Protein AF-A0A7R9B3W9-F1 (afdb_monomer_lite)

Sequence (101 aa):
MTMPFVKKELIGKTSFHPKGAEGMESFFRLVPKRILPKDYGGDEESFETIHQQTCEKMLEHREWFIQDEMMRVDESKRPGKAKSDGDVFGLEGSFKKLDID

Foldseek 3Di:
DCVVLDDPVVVVVDDDFDPDDRSLVVVCVPPPLQPDDVVSVRDDHHPVVVVVVVVVVCVVCVVVVVVVVVPDDPQVPDPDDRQDVCNVSVVDDPCPDDDDD

pLDDT: mean 84.08, std 14.66, range [47.22, 98.38]

Organism: Timema shepardi (NCBI:txid629360)

Structure (mmCIF, N/CA/C/O backbone):
data_AF-A0A7R9B3W9-F1
#
_entry.id   AF-A0A7R9B3W9-F1
#
loop_
_atom_site.group_PDB
_atom_site.id
_atom_site.type_symbol
_atom_site.label_atom_id
_atom_site.label_alt_id
_atom_site.label_comp_id
_atom_site.label_asym_id
_atom_site.label_entity_id
_atom_site.label_seq_id
_atom_site.pdbx_PDB_ins_code
_atom_site.Cartn_x
_atom_site.Cartn_y
_atom_site.Cartn_z
_atom_site.occupancy
_atom_site.B_iso_or_equiv
_atom_site.auth_seq_id
_atom_site.auth_comp_id
_atom_site.auth_asym_id
_atom_site.auth_atom_id
_atom_site.pdbx_PDB_model_num
ATOM 1 N N . MET A 1 1 ? 12.952 -3.754 18.132 1.00 58.19 1 MET A N 1
ATOM 2 C CA . MET A 1 1 ? 12.468 -4.601 19.244 1.00 58.19 1 MET A CA 1
ATOM 3 C C . MET A 1 1 ? 10.951 -4.458 19.364 1.00 58.19 1 MET A C 1
ATOM 5 O O . MET A 1 1 ? 10.483 -3.676 20.173 1.00 58.19 1 MET A O 1
ATOM 9 N N . THR A 1 2 ? 10.180 -5.158 18.526 1.00 77.31 2 THR A N 1
ATOM 10 C CA . THR A 1 2 ? 8.695 -5.149 18.563 1.00 77.31 2 THR A CA 1
ATOM 11 C C . THR A 1 2 ? 8.105 -6.538 18.811 1.00 77.31 2 THR A C 1
ATOM 13 O O . THR A 1 2 ? 6.987 -6.648 19.295 1.00 77.31 2 THR A O 1
ATOM 16 N N . MET A 1 3 ? 8.886 -7.596 18.563 1.00 75.38 3 MET A N 1
ATOM 17 C CA . MET A 1 3 ? 8.492 -9.004 18.708 1.00 75.38 3 MET A CA 1
ATOM 18 C C . MET A 1 3 ? 7.825 -9.377 20.045 1.00 75.38 3 MET A C 1
ATOM 20 O O . MET A 1 3 ? 6.879 -10.157 19.996 1.00 75.38 3 MET A O 1
ATOM 24 N N . PRO A 1 4 ? 8.224 -8.832 21.216 1.00 81.44 4 PRO A N 1
ATOM 25 C CA . PRO A 1 4 ? 7.542 -9.136 22.479 1.00 81.44 4 PRO A CA 1
ATOM 26 C C . PRO A 1 4 ? 6.069 -8.700 22.526 1.00 81.44 4 PRO A C 1
ATOM 28 O O . PRO A 1 4 ? 5.313 -9.212 23.344 1.00 81.44 4 PRO A O 1
ATOM 31 N N . PHE A 1 5 ? 5.664 -7.772 21.655 1.00 77.62 5 PHE A N 1
ATOM 32 C CA . PHE A 1 5 ? 4.335 -7.158 21.643 1.00 77.62 5 PHE A CA 1
ATOM 33 C C . PHE A 1 5 ? 3.457 -7.639 20.475 1.00 77.62 5 PHE A C 1
ATOM 35 O O . PHE A 1 5 ? 2.320 -7.197 20.333 1.00 77.62 5 PHE A O 1
ATOM 42 N N . VAL A 1 6 ? 3.959 -8.547 19.627 1.00 82.75 6 VAL A N 1
ATOM 43 C CA . VAL A 1 6 ? 3.199 -9.096 18.493 1.00 82.75 6 VAL A CA 1
ATOM 44 C C . VAL A 1 6 ? 2.512 -10.397 18.909 1.00 82.75 6 VAL A C 1
ATOM 46 O O . VAL A 1 6 ? 3.148 -11.330 19.398 1.00 82.75 6 VAL A O 1
ATOM 49 N N . LYS A 1 7 ? 1.197 -10.494 18.678 1.00 81.75 7 LYS A N 1
ATOM 50 C CA . LYS A 1 7 ? 0.418 -11.716 18.942 1.00 81.75 7 LYS A CA 1
ATOM 51 C C . LYS A 1 7 ? 0.944 -12.898 18.117 1.00 81.75 7 LYS A C 1
ATOM 53 O O . LYS A 1 7 ? 1.254 -12.747 16.936 1.00 81.75 7 LYS A O 1
ATOM 58 N N . LYS A 1 8 ? 0.945 -14.102 18.704 1.00 85.31 8 LYS A N 1
ATOM 59 C CA . LYS A 1 8 ? 1.407 -15.344 18.044 1.00 85.31 8 LYS A CA 1
ATOM 60 C C . LYS A 1 8 ? 0.719 -15.609 16.699 1.00 85.31 8 LYS A C 1
ATOM 62 O O . LYS A 1 8 ? 1.365 -16.063 15.762 1.00 85.31 8 LYS A O 1
ATOM 67 N N . GLU A 1 9 ? -0.564 -15.277 16.585 1.00 85.94 9 GLU A N 1
ATOM 68 C CA . GLU A 1 9 ? -1.331 -15.422 15.341 1.00 85.94 9 GLU A CA 1
ATOM 69 C C . GLU A 1 9 ? -0.807 -14.533 14.206 1.00 85.94 9 GLU A C 1
ATOM 71 O O . GLU A 1 9 ? -0.775 -14.959 13.054 1.00 85.94 9 GLU A O 1
ATOM 76 N N . LEU A 1 10 ? -0.367 -13.310 14.523 1.00 86.38 10 LEU A N 1
ATOM 77 C CA . LEU A 1 10 ? 0.229 -12.403 13.540 1.00 86.38 10 LEU A CA 1
ATOM 78 C C . LEU A 1 10 ? 1.627 -12.876 13.139 1.00 86.38 10 LEU A C 1
ATOM 80 O O . LEU A 1 10 ? 1.975 -12.824 11.961 1.00 86.38 10 LEU A O 1
ATOM 84 N N . ILE A 1 11 ? 2.395 -13.414 14.094 1.00 87.12 11 ILE A N 1
ATOM 85 C CA . ILE A 1 11 ? 3.702 -14.025 13.816 1.00 87.12 11 ILE A CA 1
ATOM 86 C C . ILE A 1 11 ? 3.540 -15.189 12.830 1.00 87.12 11 ILE A C 1
ATOM 88 O O . ILE A 1 11 ? 4.279 -15.256 11.856 1.00 87.12 11 ILE A O 1
ATOM 92 N N . GLY A 1 12 ? 2.528 -16.045 13.015 1.00 87.44 12 GLY A N 1
ATOM 93 C CA . GLY A 1 12 ? 2.245 -17.159 12.101 1.00 87.44 12 GLY A CA 1
ATOM 94 C C . GLY A 1 12 ? 1.866 -16.742 10.672 1.00 87.44 12 GLY A C 1
ATOM 95 O O . GLY A 1 12 ? 2.033 -17.532 9.750 1.00 87.44 12 GLY A O 1
ATOM 96 N N . LYS A 1 13 ? 1.385 -15.506 10.471 1.00 89.00 13 LYS A N 1
ATOM 97 C CA . LYS A 1 13 ? 1.076 -14.937 9.144 1.00 89.00 13 LYS A CA 1
ATOM 98 C C . LYS A 1 13 ? 2.226 -14.122 8.549 1.00 89.00 13 LYS A C 1
ATOM 100 O O . LYS A 1 13 ? 2.140 -13.699 7.400 1.00 89.00 13 LYS A O 1
ATOM 105 N N . THR A 1 14 ? 3.283 -13.875 9.316 1.00 88.75 14 THR A N 1
ATOM 106 C CA . THR A 1 14 ? 4.424 -13.073 8.873 1.00 88.75 14 THR A CA 1
ATOM 107 C C . THR A 1 14 ? 5.464 -13.983 8.232 1.00 88.75 14 THR A C 1
ATOM 109 O O . THR A 1 14 ? 5.949 -14.919 8.861 1.00 88.75 14 THR A O 1
ATOM 112 N N . SER A 1 15 ? 5.825 -13.699 6.981 1.00 89.94 15 SER A N 1
ATOM 113 C CA . SER A 1 15 ? 6.906 -14.394 6.275 1.00 89.94 15 SER A CA 1
ATOM 114 C C . SER A 1 15 ? 8.141 -13.501 6.214 1.00 89.94 15 SER A C 1
ATOM 116 O O . SER A 1 15 ? 8.041 -12.318 5.892 1.00 89.94 15 SER A O 1
ATOM 118 N N . PHE A 1 16 ? 9.307 -14.065 6.531 1.00 90.69 16 PHE A N 1
ATOM 119 C CA . PHE A 1 16 ? 10.588 -13.366 6.469 1.00 90.69 16 PHE A CA 1
ATOM 120 C C . PHE A 1 16 ? 11.387 -13.873 5.275 1.00 90.69 16 PHE A C 1
ATOM 122 O O . PHE A 1 16 ? 11.638 -15.070 5.149 1.00 90.69 16 PHE A O 1
ATOM 129 N N . HIS A 1 17 ? 11.807 -12.945 4.423 1.00 91.81 17 HIS A N 1
ATOM 130 C CA . HIS A 1 17 ? 12.589 -13.236 3.230 1.00 91.81 17 HIS A CA 1
ATOM 131 C C . HIS A 1 17 ? 13.984 -12.624 3.403 1.00 91.81 17 HIS A C 1
ATOM 133 O O . HIS A 1 17 ? 14.079 -11.426 3.690 1.00 91.81 17 HIS A O 1
ATOM 139 N N . PRO A 1 18 ? 15.070 -13.415 3.304 1.00 91.38 18 PRO A N 1
ATOM 140 C CA . PRO A 1 18 ? 16.423 -12.897 3.476 1.00 91.38 18 PRO A CA 1
ATOM 141 C C . PRO A 1 18 ? 16.778 -11.899 2.369 1.00 91.38 18 PRO A C 1
ATOM 143 O O . PRO A 1 18 ? 16.157 -11.853 1.311 1.00 91.38 18 PRO A O 1
ATOM 146 N N . LYS A 1 19 ? 17.811 -11.087 2.589 1.00 89.25 19 LYS A N 1
ATOM 147 C CA . LYS A 1 19 ? 18.330 -10.218 1.530 1.00 89.25 19 LYS A CA 1
ATOM 148 C C . LYS A 1 19 ? 19.043 -11.065 0.470 1.00 89.25 19 LYS A C 1
ATOM 150 O O . LYS A 1 19 ? 19.823 -11.945 0.816 1.00 89.25 19 LYS A O 1
ATOM 155 N N . GLY A 1 20 ? 18.841 -10.735 -0.804 1.00 90.44 20 GLY A N 1
ATOM 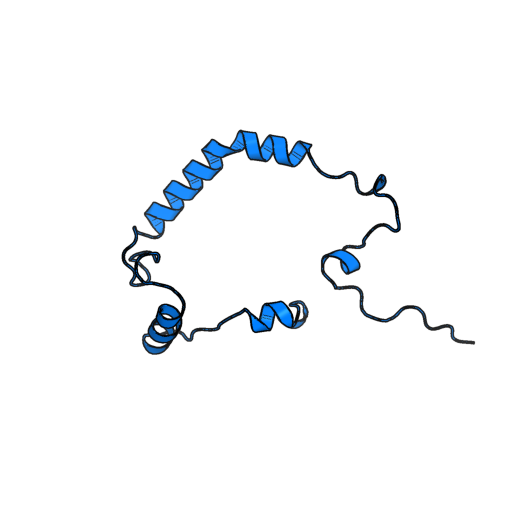156 C CA . GLY A 1 20 ? 19.523 -11.372 -1.935 1.00 90.44 20 GLY A CA 1
ATOM 157 C C . GLY A 1 20 ? 18.574 -12.137 -2.855 1.00 90.44 20 GLY A C 1
ATOM 158 O O . GLY A 1 20 ? 17.359 -12.134 -2.657 1.00 90.44 20 GLY A O 1
ATOM 159 N N . ALA A 1 21 ? 19.142 -12.779 -3.878 1.00 87.56 21 ALA A N 1
ATOM 160 C CA . ALA A 1 21 ? 18.381 -13.452 -4.931 1.00 87.56 21 ALA A CA 1
ATOM 161 C C . ALA A 1 21 ? 17.485 -14.578 -4.384 1.00 87.56 21 ALA A C 1
ATOM 163 O O . ALA A 1 21 ? 16.290 -14.593 -4.666 1.00 87.56 21 ALA A O 1
ATOM 164 N N . GLU A 1 22 ? 18.023 -15.442 -3.518 1.00 90.69 22 GLU A N 1
ATOM 165 C CA . GLU A 1 22 ? 17.273 -16.550 -2.901 1.00 90.69 22 GLU A CA 1
ATOM 166 C C . GLU A 1 22 ? 16.070 -16.059 -2.078 1.00 90.69 22 GLU A C 1
ATOM 168 O O . GLU A 1 22 ? 14.998 -16.670 -2.059 1.00 90.69 22 GLU A O 1
ATOM 173 N N . GLY A 1 23 ? 16.222 -14.911 -1.414 1.00 92.31 23 GLY A N 1
ATOM 174 C CA . GLY A 1 23 ? 15.141 -14.289 -0.664 1.00 92.31 23 GLY A CA 1
ATOM 175 C C . GLY A 1 23 ? 14.037 -13.751 -1.562 1.00 92.31 23 GLY A C 1
ATOM 176 O O . GLY A 1 23 ? 12.864 -14.016 -1.301 1.00 92.31 23 GLY A O 1
ATOM 177 N N . MET A 1 24 ? 14.398 -13.086 -2.659 1.00 91.25 24 MET A N 1
ATOM 178 C CA . MET A 1 24 ? 13.427 -12.618 -3.649 1.00 91.25 24 MET A CA 1
ATOM 179 C C . MET A 1 24 ? 12.691 -13.777 -4.323 1.00 91.25 24 MET A C 1
ATOM 181 O O . MET A 1 24 ? 11.477 -13.711 -4.488 1.00 91.25 24 MET A O 1
ATOM 185 N N . GLU A 1 25 ? 13.371 -14.881 -4.636 1.00 91.62 25 GLU A N 1
ATOM 186 C CA . GLU A 1 25 ? 12.706 -16.095 -5.122 1.00 91.62 25 GLU A CA 1
ATOM 187 C C . GLU A 1 25 ? 11.698 -16.638 -4.105 1.00 91.62 25 GLU A C 1
ATOM 189 O O . GLU A 1 25 ? 10.565 -16.966 -4.461 1.00 91.62 25 GLU A O 1
ATOM 194 N N . SER A 1 26 ? 12.076 -16.690 -2.823 1.00 93.88 26 SER A N 1
ATOM 195 C CA . SER A 1 26 ? 11.171 -17.139 -1.765 1.00 93.88 26 SER A CA 1
ATOM 196 C C . SER A 1 26 ? 9.946 -16.235 -1.600 1.00 93.88 26 SER A C 1
ATOM 198 O O . SER A 1 26 ? 8.863 -16.741 -1.311 1.00 93.88 26 SER A O 1
ATOM 200 N N . PHE A 1 27 ? 10.103 -14.931 -1.835 1.00 94.44 27 PHE A N 1
ATOM 201 C CA . PHE A 1 27 ? 9.020 -13.953 -1.832 1.00 94.44 27 PHE A CA 1
ATOM 202 C C . PHE A 1 27 ? 8.091 -14.137 -3.036 1.00 94.44 27 PHE A C 1
ATOM 204 O O . PHE A 1 27 ? 6.874 -14.213 -2.871 1.00 94.44 27 PHE A O 1
ATOM 211 N N . PHE A 1 28 ? 8.645 -14.308 -4.240 1.00 93.62 28 PHE A N 1
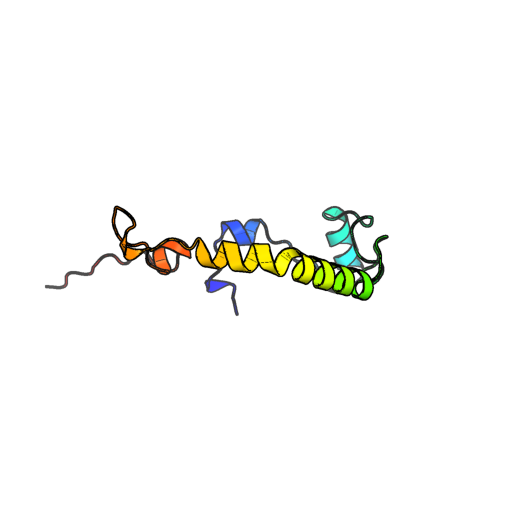ATOM 212 C CA . PHE A 1 28 ? 7.857 -14.470 -5.465 1.00 93.62 28 PHE A CA 1
ATOM 213 C C . PHE A 1 28 ? 7.048 -15.774 -5.531 1.00 93.62 28 PHE A C 1
ATOM 215 O O . PHE A 1 28 ? 6.116 -15.878 -6.327 1.00 93.62 28 PHE A O 1
ATOM 222 N N . ARG A 1 29 ? 7.351 -16.759 -4.675 1.00 93.25 29 ARG A N 1
ATOM 223 C CA . ARG A 1 29 ? 6.480 -17.930 -4.463 1.00 93.25 29 ARG A CA 1
ATOM 224 C C . ARG A 1 29 ? 5.149 -17.573 -3.794 1.00 93.25 29 ARG A C 1
ATOM 226 O O . ARG A 1 29 ? 4.183 -18.312 -3.958 1.00 93.25 29 ARG A O 1
ATOM 233 N N . LEU A 1 30 ? 5.106 -16.479 -3.035 1.00 93.25 30 LEU A N 1
ATOM 234 C CA . LEU A 1 30 ? 3.923 -16.014 -2.306 1.00 93.25 30 LEU A CA 1
ATOM 235 C C . LEU A 1 30 ? 3.246 -14.829 -3.003 1.00 93.25 30 LEU A C 1
ATOM 237 O O . LEU A 1 30 ? 2.022 -14.728 -2.991 1.00 93.25 30 LEU A O 1
ATOM 241 N N . VAL A 1 31 ? 4.036 -13.941 -3.613 1.00 93.06 31 VAL A N 1
ATOM 242 C CA . VAL A 1 31 ? 3.562 -12.694 -4.225 1.00 93.06 31 VAL A CA 1
ATOM 243 C C . VAL A 1 31 ? 3.868 -12.689 -5.727 1.00 93.06 31 VAL A C 1
ATOM 245 O O . VAL A 1 31 ? 5.032 -12.793 -6.111 1.00 93.06 31 VAL A O 1
ATOM 248 N N . PRO A 1 32 ? 2.861 -12.548 -6.609 1.00 95.06 32 PRO A N 1
ATOM 249 C CA . PRO A 1 32 ? 3.090 -12.486 -8.051 1.00 95.06 32 PRO A CA 1
ATOM 250 C C . PRO A 1 32 ? 3.964 -11.294 -8.471 1.00 95.06 32 PRO A C 1
ATOM 252 O O . PRO A 1 32 ? 3.762 -10.177 -8.007 1.00 95.06 32 PRO A O 1
ATOM 255 N N . LYS A 1 33 ? 4.869 -11.500 -9.437 1.00 94.50 33 LYS A N 1
ATOM 256 C CA . LYS A 1 33 ? 5.710 -10.424 -10.005 1.00 94.50 33 LYS A CA 1
ATOM 257 C C . LYS A 1 33 ? 4.904 -9.289 -10.633 1.00 94.50 33 LYS A C 1
ATOM 259 O O . LYS A 1 33 ? 5.243 -8.125 -10.454 1.00 94.50 33 LYS A O 1
ATOM 264 N N . ARG A 1 34 ? 3.790 -9.639 -11.279 1.00 96.00 34 ARG A N 1
ATOM 265 C CA . ARG A 1 34 ? 2.926 -8.699 -12.004 1.00 96.00 34 ARG A CA 1
ATOM 266 C C . ARG A 1 34 ? 2.296 -7.588 -11.162 1.00 96.00 34 ARG A C 1
ATOM 268 O O . ARG A 1 34 ? 1.678 -6.719 -11.742 1.00 96.00 34 ARG A O 1
ATOM 275 N N . ILE A 1 35 ? 2.346 -7.683 -9.830 1.00 95.06 35 ILE A N 1
ATOM 276 C CA . ILE A 1 35 ? 1.773 -6.680 -8.912 1.00 95.06 35 ILE A CA 1
ATOM 277 C C . ILE A 1 35 ? 2.848 -5.933 -8.118 1.00 95.06 35 ILE A C 1
ATOM 279 O O . ILE A 1 35 ? 2.527 -5.132 -7.243 1.00 95.06 35 ILE A O 1
ATOM 283 N N . LEU A 1 36 ? 4.123 -6.256 -8.346 1.00 94.94 36 LEU A N 1
ATOM 284 C CA . LEU A 1 36 ? 5.235 -5.672 -7.615 1.00 94.94 36 LEU A CA 1
ATOM 285 C C . LEU A 1 36 ? 5.911 -4.602 -8.482 1.00 94.94 36 LEU A C 1
ATOM 287 O O . LEU A 1 36 ? 6.084 -4.839 -9.680 1.00 94.94 36 LEU A O 1
ATOM 291 N N . PRO A 1 37 ? 6.333 -3.463 -7.906 1.00 96.25 37 PRO A N 1
ATOM 292 C CA . PRO A 1 37 ? 7.042 -2.433 -8.657 1.00 96.25 37 PRO A CA 1
ATOM 293 C C . PRO A 1 37 ? 8.293 -2.973 -9.354 1.00 96.25 37 PRO A C 1
ATOM 295 O O . PRO A 1 37 ? 9.010 -3.819 -8.800 1.00 96.25 37 PRO A O 1
ATOM 298 N N . LYS A 1 38 ? 8.612 -2.424 -10.530 1.00 95.75 38 LYS A N 1
ATOM 299 C CA . LYS A 1 38 ? 9.828 -2.778 -11.284 1.00 95.75 38 LYS A CA 1
ATOM 300 C C . LYS A 1 38 ? 11.124 -2.629 -10.480 1.00 95.75 38 LYS A C 1
ATOM 302 O O . LYS A 1 38 ? 12.040 -3.430 -10.651 1.00 95.75 38 LYS A O 1
ATOM 307 N N . ASP A 1 39 ? 11.185 -1.680 -9.544 1.00 94.12 39 ASP A N 1
ATOM 308 C CA . ASP A 1 39 ? 12.348 -1.458 -8.668 1.00 94.12 39 ASP A CA 1
ATOM 309 C C . ASP A 1 39 ? 12.651 -2.653 -7.747 1.00 94.12 39 ASP A C 1
ATOM 311 O O . ASP A 1 39 ? 13.773 -2.809 -7.264 1.00 94.12 39 ASP A O 1
ATOM 315 N N . TYR A 1 40 ? 11.667 -3.532 -7.538 1.00 91.75 40 TYR A N 1
ATOM 316 C CA . TYR A 1 40 ? 11.802 -4.776 -6.781 1.00 91.75 40 TYR A CA 1
ATOM 317 C C . TYR A 1 40 ? 11.773 -6.028 -7.675 1.00 91.75 40 TYR A C 1
ATOM 319 O O . TYR A 1 40 ? 11.636 -7.142 -7.172 1.00 91.75 40 TYR A O 1
ATOM 327 N N . GLY A 1 41 ? 11.919 -5.876 -8.996 1.00 90.69 41 GLY A N 1
ATOM 328 C CA . GLY A 1 41 ? 11.955 -6.991 -9.949 1.00 90.69 41 GLY A CA 1
ATOM 329 C C . GLY A 1 41 ? 10.584 -7.556 -10.335 1.00 90.69 41 GLY A C 1
ATOM 330 O O . GLY A 1 41 ? 10.504 -8.729 -10.716 1.00 90.69 41 GLY A O 1
ATOM 331 N N . GLY A 1 42 ? 9.522 -6.758 -10.193 1.00 93.88 42 GLY A N 1
ATOM 332 C CA . GLY A 1 42 ? 8.195 -7.049 -10.740 1.00 93.88 42 GLY A CA 1
ATOM 333 C C . GLY A 1 42 ? 7.899 -6.312 -12.049 1.00 93.88 42 GLY A C 1
ATOM 334 O O . GLY A 1 42 ? 8.806 -5.756 -12.668 1.00 93.88 42 GLY A O 1
ATOM 335 N N . ASP A 1 43 ? 6.628 -6.322 -12.452 1.00 95.88 43 ASP A N 1
ATOM 336 C CA . ASP A 1 43 ? 6.180 -5.788 -13.749 1.00 95.88 43 ASP A CA 1
ATOM 337 C C . ASP A 1 43 ? 5.371 -4.479 -13.636 1.00 95.88 43 ASP A C 1
ATOM 339 O O . ASP A 1 43 ? 5.020 -3.895 -14.660 1.00 95.88 43 ASP A O 1
ATOM 343 N N . GLU A 1 44 ? 5.067 -4.014 -12.417 1.00 96.12 44 GLU A N 1
ATOM 344 C CA . GLU A 1 44 ? 4.351 -2.748 -12.198 1.00 96.12 44 GLU A CA 1
ATOM 345 C C . GLU A 1 44 ? 5.249 -1.520 -12.404 1.00 96.12 44 GLU A C 1
ATOM 347 O O . GLU A 1 44 ? 6.476 -1.605 -12.541 1.00 96.12 44 GLU A O 1
ATOM 352 N N . GLU A 1 45 ? 4.616 -0.345 -12.386 1.00 96.31 45 GLU A N 1
ATOM 353 C CA . GLU A 1 45 ? 5.290 0.951 -12.426 1.00 96.31 45 GLU A CA 1
ATOM 354 C C . GLU A 1 45 ? 6.365 1.109 -11.333 1.00 96.31 45 GLU A C 1
ATOM 356 O O . GLU A 1 45 ? 6.486 0.321 -10.391 1.00 96.31 45 GLU A O 1
ATOM 361 N N . SER A 1 46 ? 7.193 2.150 -11.463 1.00 97.25 46 SER A N 1
ATOM 362 C CA . SER A 1 46 ? 8.200 2.457 -10.442 1.00 97.25 46 SER A CA 1
ATOM 363 C C . SER A 1 46 ? 7.552 2.728 -9.096 1.00 97.25 46 SER A C 1
ATOM 365 O O . SER A 1 46 ? 6.479 3.327 -9.020 1.00 97.25 46 SER A O 1
ATOM 367 N N . PHE A 1 47 ? 8.269 2.393 -8.030 1.00 96.69 47 PHE A N 1
ATOM 368 C CA . PHE A 1 47 ? 7.897 2.751 -6.671 1.00 96.69 47 PHE A CA 1
ATOM 369 C C . PHE A 1 47 ? 7.633 4.256 -6.542 1.00 96.69 47 PHE A C 1
ATOM 371 O O . PHE A 1 47 ? 6.648 4.650 -5.929 1.00 96.69 47 PHE A O 1
ATOM 378 N N . GLU A 1 48 ? 8.465 5.092 -7.168 1.00 97.69 48 GLU A N 1
ATOM 379 C CA . GLU A 1 48 ? 8.292 6.550 -7.186 1.00 97.69 48 GLU A CA 1
ATOM 380 C C . GLU A 1 48 ? 6.961 6.977 -7.827 1.00 97.69 48 GLU A C 1
ATOM 382 O O . GLU A 1 48 ? 6.229 7.790 -7.268 1.00 97.69 48 GLU A O 1
ATOM 387 N N . THR A 1 49 ? 6.605 6.374 -8.961 1.00 97.75 49 THR A N 1
ATOM 388 C CA . THR A 1 49 ? 5.351 6.655 -9.671 1.00 97.75 49 THR A CA 1
ATOM 389 C C . THR A 1 49 ? 4.143 6.232 -8.836 1.00 97.75 49 THR A C 1
ATOM 391 O O . THR A 1 49 ? 3.220 7.019 -8.635 1.00 97.75 49 THR A O 1
ATOM 394 N N . ILE A 1 50 ? 4.181 5.020 -8.277 1.00 97.38 50 ILE A N 1
ATOM 395 C CA . ILE A 1 50 ? 3.126 4.495 -7.400 1.00 97.38 50 ILE A CA 1
ATOM 396 C C . ILE A 1 50 ? 2.989 5.361 -6.143 1.00 97.38 50 ILE A C 1
ATOM 398 O O . ILE A 1 50 ? 1.873 5.626 -5.688 1.00 97.38 50 ILE A O 1
ATOM 402 N N . HIS A 1 51 ? 4.106 5.830 -5.584 1.00 97.56 51 HIS A N 1
ATOM 403 C CA . HIS A 1 51 ? 4.113 6.730 -4.437 1.00 97.56 51 HIS A CA 1
ATOM 404 C C . HIS A 1 51 ? 3.397 8.043 -4.760 1.00 97.56 51 HIS A C 1
ATOM 406 O O . HIS A 1 51 ? 2.477 8.416 -4.033 1.00 97.56 51 HIS A O 1
ATOM 412 N N . GLN A 1 52 ? 3.748 8.690 -5.874 1.00 98.25 52 GLN A N 1
ATOM 413 C CA . GLN A 1 52 ? 3.101 9.928 -6.304 1.00 98.25 52 GLN A CA 1
ATOM 414 C C . GLN A 1 52 ? 1.591 9.737 -6.505 1.00 98.25 52 GLN A C 1
ATOM 416 O O . GLN A 1 52 ? 0.800 10.473 -5.916 1.00 98.25 52 GLN A O 1
ATOM 421 N N . GLN A 1 53 ? 1.183 8.706 -7.250 1.00 97.94 53 GLN A N 1
ATOM 422 C CA . GLN A 1 53 ? -0.234 8.392 -7.471 1.00 97.94 53 GLN A CA 1
ATOM 423 C C . GLN A 1 53 ? -0.982 8.126 -6.159 1.00 97.94 53 GLN A C 1
ATOM 425 O O . GLN A 1 53 ? -2.149 8.484 -6.008 1.00 97.94 53 GLN A O 1
ATOM 430 N N . THR A 1 54 ? -0.329 7.473 -5.195 1.00 97.44 54 THR A N 1
ATOM 431 C CA . THR A 1 54 ? -0.925 7.200 -3.883 1.00 97.44 54 THR A CA 1
ATOM 432 C C . THR A 1 54 ? -1.102 8.489 -3.084 1.00 97.44 54 THR A C 1
ATOM 434 O O . THR A 1 54 ? -2.154 8.683 -2.479 1.00 97.44 54 THR A O 1
ATOM 437 N N . CYS A 1 55 ? -0.117 9.389 -3.108 1.00 98.12 55 CYS A N 1
ATOM 438 C CA . CYS A 1 55 ? -0.225 10.705 -2.482 1.00 98.12 55 CYS A CA 1
ATOM 439 C C . CYS A 1 55 ? -1.355 11.538 -3.097 1.00 98.12 55 CYS A C 1
ATOM 441 O O . CYS A 1 55 ? -2.146 12.118 -2.357 1.00 98.12 55 CYS A O 1
ATOM 443 N N . GLU A 1 56 ? -1.474 11.556 -4.424 1.00 98.38 56 GLU A N 1
ATOM 444 C CA . GLU A 1 56 ? -2.562 12.243 -5.128 1.00 98.38 56 GLU A CA 1
ATOM 445 C C . GLU A 1 56 ? -3.930 11.680 -4.717 1.00 98.38 56 GLU A C 1
ATOM 447 O O . GLU A 1 56 ? -4.783 12.437 -4.257 1.00 98.38 56 GLU A O 1
ATOM 452 N N . LYS A 1 57 ? -4.103 10.350 -4.721 1.00 98.00 57 LYS A N 1
ATOM 453 C CA . LYS A 1 57 ? -5.336 9.696 -4.239 1.00 98.00 57 LYS A CA 1
ATOM 454 C C . LYS A 1 57 ? -5.656 10.044 -2.784 1.00 98.00 57 LYS A C 1
ATOM 456 O O . LYS A 1 57 ? -6.810 10.289 -2.441 1.00 98.00 57 LYS A O 1
ATOM 461 N N . MET A 1 58 ? -4.655 10.082 -1.903 1.00 97.81 58 MET A N 1
ATOM 462 C CA . MET A 1 58 ? -4.867 10.487 -0.508 1.00 97.81 58 MET A CA 1
ATOM 463 C C . MET A 1 58 ? -5.379 11.929 -0.403 1.00 97.81 58 MET A C 1
ATOM 465 O O . MET A 1 58 ? -6.261 12.201 0.412 1.00 97.81 58 MET A O 1
ATOM 469 N N . LEU A 1 59 ? -4.858 12.842 -1.229 1.00 97.44 59 LEU A N 1
ATOM 470 C CA . LEU A 1 59 ? -5.309 14.234 -1.276 1.00 97.44 59 LEU A CA 1
ATOM 471 C C . LEU A 1 59 ? -6.723 14.361 -1.856 1.00 97.44 59 LEU A C 1
ATOM 473 O O . LEU A 1 59 ? -7.527 15.120 -1.316 1.00 97.44 59 LEU A O 1
ATOM 477 N N . GLU A 1 60 ? -7.055 13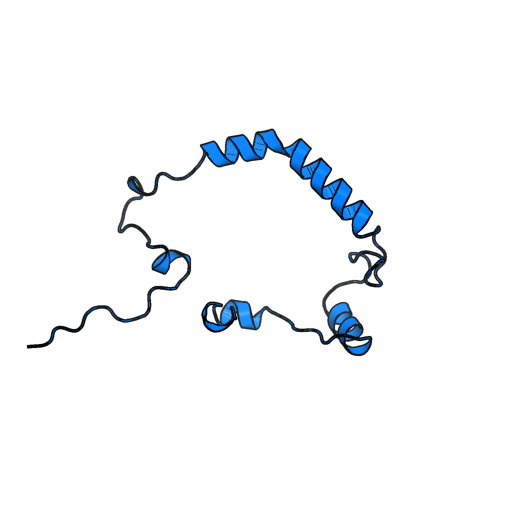.594 -2.894 1.00 98.25 60 GLU A N 1
ATOM 478 C CA . GLU A 1 60 ? -8.410 13.525 -3.457 1.00 98.25 60 GLU A CA 1
ATOM 479 C C . GLU A 1 60 ? -9.437 13.063 -2.412 1.00 98.25 60 GLU A C 1
ATOM 481 O O . GLU A 1 60 ? -10.545 13.595 -2.336 1.00 98.25 60 GLU A O 1
ATOM 486 N N . HIS A 1 61 ? -9.051 12.127 -1.541 1.00 97.50 61 HIS A N 1
ATOM 487 C CA . HIS A 1 61 ? -9.889 11.620 -0.453 1.00 97.50 61 HIS A CA 1
ATOM 488 C C . HIS A 1 61 ? -9.819 12.447 0.841 1.00 97.50 61 HIS A C 1
ATOM 490 O O . HIS A 1 61 ? -10.394 12.040 1.851 1.00 97.50 61 HIS A O 1
ATOM 496 N N . ARG A 1 62 ? -9.172 13.622 0.844 1.00 96.69 62 ARG A N 1
ATOM 497 C CA . ARG A 1 62 ? -9.008 14.458 2.049 1.00 96.69 62 ARG A CA 1
ATOM 498 C C . ARG A 1 62 ? -10.324 14.724 2.780 1.00 96.69 62 ARG A C 1
ATOM 500 O O . ARG A 1 62 ? -10.368 14.638 4.002 1.00 96.69 62 ARG A O 1
ATOM 507 N N . GLU A 1 63 ? -11.382 15.048 2.044 1.00 97.00 63 GLU A N 1
ATOM 508 C CA . GLU A 1 63 ? -12.688 15.343 2.642 1.00 97.00 63 GLU A CA 1
ATOM 509 C C . GLU A 1 63 ? -13.302 14.107 3.313 1.00 97.00 63 GLU A C 1
ATOM 511 O O . GLU A 1 63 ? -13.849 14.205 4.407 1.00 97.00 63 GLU A O 1
ATOM 516 N N . TRP A 1 64 ? -13.130 12.926 2.710 1.00 96.25 64 TRP A N 1
ATOM 517 C CA . TRP A 1 64 ? -13.553 11.666 3.319 1.00 96.25 64 TRP A CA 1
ATOM 518 C C . TRP A 1 64 ? -12.824 11.416 4.645 1.00 96.25 64 TRP A C 1
ATOM 520 O O . TRP A 1 64 ? -13.468 11.087 5.636 1.00 96.25 64 TRP A O 1
ATOM 530 N N . PHE A 1 65 ? -11.507 11.649 4.697 1.00 95.94 65 PHE A N 1
ATOM 531 C CA . PHE A 1 65 ? -10.733 11.507 5.936 1.00 95.94 65 PHE A CA 1
ATOM 532 C C . PHE A 1 65 ? -11.164 12.500 7.027 1.00 95.94 65 PHE A C 1
ATOM 534 O O . PHE A 1 65 ? -11.212 12.133 8.199 1.00 95.94 65 PHE A O 1
ATOM 541 N N . ILE A 1 66 ? -11.507 13.742 6.662 1.00 95.62 66 ILE A N 1
ATOM 542 C CA . ILE A 1 66 ? -12.022 14.738 7.618 1.00 95.62 66 ILE A CA 1
ATOM 543 C C . ILE A 1 66 ? -13.365 14.288 8.191 1.00 95.62 66 ILE A C 1
ATOM 545 O O . ILE A 1 66 ? -13.580 14.366 9.399 1.00 95.62 66 ILE A O 1
ATOM 549 N N . GLN A 1 67 ? -14.259 13.788 7.340 1.00 95.38 67 GLN A N 1
ATOM 550 C CA . GLN A 1 67 ? -15.557 13.279 7.773 1.00 95.38 67 GLN A CA 1
ATOM 551 C C . GLN A 1 67 ? -15.413 12.039 8.662 1.00 95.38 67 GLN A C 1
ATOM 553 O O . GLN A 1 67 ? -16.091 11.945 9.683 1.00 95.38 67 GLN A O 1
ATOM 558 N N . ASP A 1 68 ? -14.508 11.118 8.323 1.00 93.69 68 ASP A N 1
ATOM 559 C CA . ASP A 1 68 ? -14.199 9.941 9.143 1.00 93.69 68 ASP A CA 1
ATOM 560 C C . ASP A 1 68 ? -13.711 10.334 10.546 1.00 93.69 68 ASP A C 1
ATOM 562 O O . ASP A 1 68 ? -14.179 9.798 11.552 1.00 93.69 68 ASP A O 1
ATOM 566 N N . GLU A 1 69 ? -12.861 11.361 10.644 1.00 91.31 69 GLU A N 1
ATOM 567 C CA . GLU A 1 69 ? -12.406 11.886 11.933 1.00 91.31 69 GLU A CA 1
ATOM 568 C C . GLU A 1 69 ? -13.548 12.468 12.784 1.00 91.31 69 GLU A C 1
ATOM 570 O O . GLU A 1 69 ? -13.520 12.358 14.014 1.00 91.31 69 GLU A O 1
ATOM 575 N N . MET A 1 70 ? -14.589 13.018 12.156 1.00 91.38 70 MET A N 1
ATOM 576 C CA . MET A 1 70 ? -15.787 13.490 12.859 1.00 91.38 70 MET A CA 1
ATOM 577 C C . MET A 1 70 ? -16.688 12.346 13.351 1.00 91.38 70 MET A C 1
ATOM 579 O O . MET A 1 70 ? -17.486 12.551 14.265 1.00 91.38 70 MET A O 1
ATOM 583 N N . MET A 1 71 ? -16.563 11.143 12.785 1.00 86.56 71 MET A N 1
ATOM 584 C CA . MET A 1 71 ? -17.385 9.967 13.105 1.00 86.56 71 MET A CA 1
ATOM 585 C C . MET A 1 71 ? -16.738 9.035 14.144 1.00 86.56 71 MET A C 1
ATOM 587 O O . MET A 1 71 ? -17.016 7.834 14.183 1.00 86.56 71 MET A O 1
ATOM 591 N N . ARG A 1 72 ? -15.882 9.567 15.024 1.00 83.44 72 ARG A N 1
ATOM 592 C CA . ARG A 1 72 ? -15.253 8.773 16.086 1.00 83.44 72 ARG A CA 1
ATOM 593 C C . ARG A 1 72 ? -16.247 8.367 17.172 1.00 83.44 72 ARG A C 1
ATOM 595 O O . ARG A 1 72 ? -17.120 9.129 17.583 1.00 83.44 72 ARG A O 1
ATOM 602 N N . VAL A 1 73 ? -16.066 7.147 17.673 1.00 83.19 73 VAL A N 1
ATOM 603 C CA . VAL A 1 73 ? -16.839 6.621 18.799 1.00 83.19 73 VAL A CA 1
ATOM 604 C C . VAL A 1 73 ? -16.448 7.367 20.070 1.00 83.19 73 VAL A C 1
ATOM 606 O O . VAL A 1 73 ? -15.280 7.415 20.450 1.00 83.19 73 VAL A O 1
ATOM 609 N N . ASP A 1 74 ? -17.447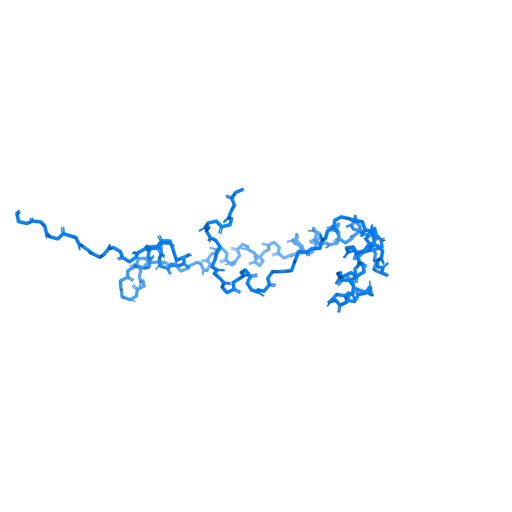 7.911 20.755 1.00 83.69 74 ASP A N 1
ATOM 610 C CA . ASP A 1 74 ? -17.292 8.404 22.118 1.00 83.69 74 ASP A CA 1
ATOM 611 C C . ASP A 1 74 ? -17.250 7.209 23.081 1.00 83.69 74 ASP A C 1
ATOM 613 O O . ASP A 1 74 ? -18.285 6.674 23.489 1.00 83.69 74 ASP A O 1
ATOM 617 N N . GLU A 1 75 ? -16.038 6.766 23.422 1.00 79.31 75 GLU A N 1
ATOM 618 C CA . GLU A 1 75 ? -15.804 5.608 24.296 1.00 79.31 75 GLU A CA 1
ATOM 619 C C . GLU A 1 75 ? -16.431 5.766 25.691 1.00 79.31 75 GLU A C 1
ATOM 621 O O . GLU A 1 75 ? -16.760 4.765 26.326 1.00 79.31 75 GLU A O 1
ATOM 626 N N . SER A 1 76 ? -16.692 6.999 26.151 1.00 78.81 76 SER A N 1
ATOM 627 C CA . SER A 1 76 ? -17.388 7.237 27.425 1.00 78.81 76 SER A CA 1
ATOM 628 C C . SER A 1 76 ? -18.851 6.779 27.405 1.00 78.81 76 SER A C 1
ATOM 630 O O . SER A 1 76 ? -19.430 6.490 28.452 1.00 78.81 76 SER A O 1
ATOM 632 N N . LYS A 1 77 ? -19.448 6.682 26.211 1.00 81.19 77 LYS A N 1
ATOM 633 C CA . LYS A 1 77 ? -20.842 6.276 25.994 1.00 81.19 77 LYS A CA 1
ATOM 634 C C . LYS A 1 77 ? -20.985 4.800 25.621 1.00 81.19 77 LYS A C 1
ATOM 636 O O . LYS A 1 77 ? -22.110 4.338 25.427 1.00 81.19 77 LYS A O 1
ATOM 641 N N . ARG A 1 78 ? -19.881 4.048 25.502 1.00 81.06 78 ARG A N 1
ATOM 642 C CA . ARG A 1 78 ? -19.917 2.620 25.161 1.00 81.06 78 ARG A CA 1
ATOM 643 C C . ARG A 1 78 ? -20.565 1.827 26.312 1.00 81.06 78 ARG A C 1
ATOM 645 O O . ARG A 1 78 ? -20.049 1.857 27.427 1.00 81.06 78 ARG A O 1
ATOM 652 N N . PRO A 1 79 ? -21.655 1.073 26.074 1.00 80.31 79 PRO A N 1
ATOM 653 C CA . PRO A 1 79 ? -22.242 0.219 27.101 1.00 80.31 79 PRO A CA 1
ATOM 654 C C . PRO A 1 79 ? -21.281 -0.914 27.493 1.00 80.31 79 PRO A C 1
ATOM 656 O O . PRO A 1 79 ? -20.767 -1.621 26.625 1.00 80.31 79 PRO A O 1
ATOM 659 N N . GLY A 1 80 ? -21.071 -1.119 28.794 1.00 76.81 80 GLY A N 1
ATOM 660 C CA . GLY A 1 80 ? -20.172 -2.146 29.337 1.00 76.81 80 GLY A CA 1
ATOM 661 C C . GLY A 1 80 ? -18.905 -1.564 29.970 1.00 76.81 80 GLY A C 1
ATOM 662 O O . GLY A 1 80 ? -18.782 -0.358 30.157 1.00 76.81 80 GLY A O 1
ATOM 663 N N . LYS A 1 81 ? -17.958 -2.429 30.355 1.00 67.12 81 LYS A N 1
ATOM 664 C CA . LYS A 1 81 ? -16.667 -1.986 30.903 1.00 67.12 81 LYS A CA 1
ATOM 665 C C . LYS A 1 81 ? -15.851 -1.343 29.776 1.00 67.12 81 LYS A C 1
ATOM 667 O O . LYS A 1 81 ? -15.720 -1.951 28.714 1.00 67.12 81 LYS A O 1
ATOM 672 N N . ALA A 1 82 ? -15.317 -0.142 30.007 1.00 63.94 82 ALA A N 1
ATOM 673 C CA . ALA A 1 82 ? -14.428 0.520 29.057 1.00 63.94 82 ALA A CA 1
ATOM 674 C C . ALA A 1 82 ? -13.274 -0.427 28.701 1.00 63.94 82 ALA A C 1
ATOM 676 O O . ALA A 1 82 ? -12.606 -0.959 29.595 1.00 63.94 82 ALA A O 1
ATOM 677 N N . LYS A 1 83 ? -13.078 -0.668 27.403 1.00 62.59 83 LYS A N 1
ATOM 678 C CA . LYS A 1 83 ? -11.944 -1.453 26.924 1.00 62.59 83 LYS A CA 1
ATOM 679 C C . LYS A 1 83 ? -10.697 -0.597 27.095 1.00 62.59 83 LYS A C 1
ATOM 681 O O . LYS A 1 83 ? -10.623 0.490 26.533 1.00 62.59 83 LYS A O 1
ATOM 686 N N . SER A 1 84 ? -9.754 -1.058 27.908 1.00 62.22 84 SER A N 1
ATOM 687 C CA . SER A 1 84 ? -8.439 -0.427 28.021 1.00 62.22 84 SER A CA 1
ATOM 688 C C . SER A 1 84 ? -7.658 -0.646 26.716 1.00 62.22 84 SER A C 1
ATOM 690 O O . SER A 1 84 ? -7.950 -1.580 25.963 1.00 62.22 84 SER A O 1
ATOM 692 N N . ASP A 1 85 ? -6.605 0.137 26.467 1.00 56.22 85 ASP A N 1
ATOM 693 C CA . ASP A 1 85 ? -5.627 -0.180 25.410 1.00 56.22 85 ASP A CA 1
ATOM 694 C C . ASP A 1 85 ? -5.067 -1.608 25.578 1.00 56.22 85 ASP A C 1
ATOM 696 O O . ASP A 1 85 ? -4.736 -2.295 24.612 1.00 56.22 85 ASP A O 1
ATOM 700 N N . GLY A 1 86 ? -5.040 -2.104 26.817 1.00 58.19 86 GLY A N 1
ATOM 701 C CA . GLY A 1 86 ? -4.726 -3.485 27.150 1.00 58.19 86 GLY A CA 1
ATOM 702 C C . GLY A 1 86 ? -5.716 -4.516 26.602 1.00 58.19 86 GLY A C 1
ATOM 703 O O . GLY A 1 86 ? -5.282 -5.586 26.184 1.00 58.19 86 GLY A O 1
ATOM 704 N N . ASP A 1 87 ? -7.004 -4.190 26.526 1.00 57.38 87 ASP A N 1
ATOM 705 C CA . ASP A 1 87 ? -8.074 -5.050 26.006 1.00 57.38 87 ASP A CA 1
ATOM 706 C C . ASP A 1 87 ? -8.170 -4.978 24.465 1.00 57.38 87 ASP A C 1
ATOM 708 O O . ASP A 1 87 ? -8.456 -5.969 23.790 1.00 57.38 87 ASP A O 1
ATOM 712 N N . VAL A 1 88 ? -7.854 -3.815 23.879 1.00 58.44 88 VAL A N 1
ATOM 713 C CA . VAL A 1 88 ? -7.832 -3.603 22.418 1.00 58.44 88 VAL A CA 1
ATOM 714 C C . VAL A 1 88 ? -6.574 -4.203 21.779 1.00 58.44 88 V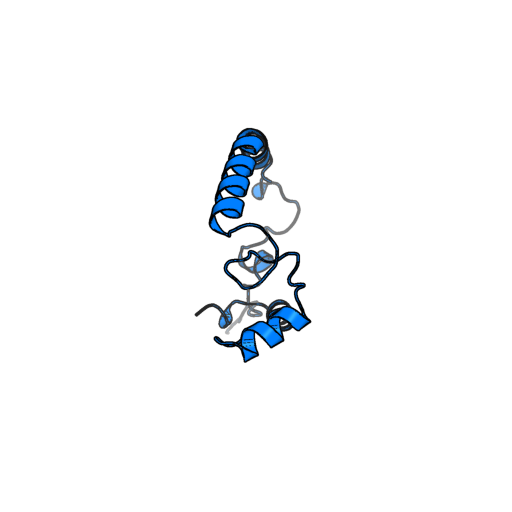AL A C 1
ATOM 716 O O . VAL A 1 88 ? -6.660 -4.948 20.798 1.00 58.44 88 VAL A O 1
ATOM 719 N N . PHE A 1 89 ? -5.399 -3.942 22.354 1.00 61.34 89 PHE A N 1
ATOM 720 C CA . PHE A 1 89 ? -4.113 -4.395 21.814 1.00 61.34 89 PHE A CA 1
ATOM 721 C C . PHE A 1 89 ? -3.609 -5.695 22.460 1.00 61.34 89 PHE A C 1
ATOM 723 O O . PHE A 1 89 ? -2.677 -6.317 21.950 1.00 61.34 89 PHE A O 1
ATOM 730 N N . GLY A 1 90 ? -4.272 -6.184 23.514 1.00 56.06 90 GLY A N 1
ATOM 731 C CA . GLY A 1 90 ? -3.897 -7.418 24.212 1.00 56.06 90 GLY A CA 1
ATOM 732 C C . GLY A 1 90 ? -2.677 -7.268 25.127 1.00 56.06 90 GLY A C 1
ATOM 733 O O . GLY A 1 90 ? -1.974 -8.252 25.346 1.00 56.06 90 GLY A O 1
ATOM 734 N N . LEU A 1 91 ? -2.403 -6.054 25.620 1.00 56.12 91 LEU A N 1
ATOM 735 C CA . LEU A 1 91 ? -1.307 -5.766 26.557 1.00 56.12 91 LEU A CA 1
ATOM 736 C C . LEU A 1 91 ? -1.674 -6.081 28.020 1.00 56.12 91 LEU A C 1
ATOM 738 O O . LEU A 1 91 ? -0.785 -6.126 28.869 1.00 56.12 91 LEU A O 1
ATOM 742 N N . GLU A 1 92 ? -2.954 -6.320 28.335 1.00 53.69 92 GLU A N 1
ATOM 743 C CA . GLU A 1 92 ? -3.380 -6.669 29.697 1.00 53.69 92 GLU A CA 1
ATOM 744 C C . GLU A 1 92 ? -3.137 -8.165 29.958 1.00 53.69 92 GLU A C 1
ATOM 746 O O . GLU A 1 92 ? -3.898 -9.043 29.548 1.00 53.69 92 GLU A O 1
ATOM 751 N N . GLY A 1 93 ? -2.008 -8.468 30.603 1.00 57.12 93 GLY A N 1
ATOM 752 C CA . GLY A 1 93 ? -1.666 -9.815 31.051 1.00 57.12 93 GLY A CA 1
ATOM 753 C C . GLY A 1 93 ? -2.647 -10.378 32.092 1.00 57.12 93 GLY A C 1
ATOM 754 O O . GLY A 1 93 ? -3.420 -9.667 32.727 1.00 57.12 93 GLY A O 1
ATOM 755 N N . SER A 1 94 ? -2.581 -11.695 32.301 1.00 57.31 94 SER A N 1
ATOM 756 C CA . SER A 1 94 ? -3.433 -12.481 33.209 1.00 57.31 94 SER A CA 1
ATOM 757 C C . SER A 1 94 ? -3.113 -12.281 34.705 1.00 57.31 94 SER A C 1
ATOM 759 O O . SER A 1 94 ? -3.007 -13.255 35.450 1.00 57.31 94 SER A O 1
ATOM 761 N N . PHE A 1 95 ? -2.940 -11.050 35.179 1.00 57.03 95 PHE A N 1
ATOM 762 C CA . PHE A 1 95 ? -2.748 -10.789 36.607 1.00 57.03 95 PHE A CA 1
ATOM 763 C C . PHE A 1 95 ? -3.943 -10.010 37.149 1.00 57.03 95 PHE A C 1
ATOM 765 O O . PHE A 1 95 ? -4.004 -8.790 37.053 1.00 57.03 95 PHE A O 1
ATOM 772 N N . LYS A 1 96 ? -4.948 -10.739 37.651 1.00 61.72 96 LYS A N 1
ATOM 773 C CA . LYS A 1 96 ? -6.253 -10.151 37.995 1.00 61.72 96 LYS A CA 1
ATOM 774 C C . LYS A 1 96 ? -6.372 -9.637 39.428 1.00 61.72 96 LYS A C 1
ATOM 776 O O . LYS A 1 96 ? -7.212 -8.775 39.650 1.00 61.72 96 LYS A O 1
ATOM 781 N N . LYS A 1 97 ? -5.562 -10.121 40.370 1.00 59.28 97 LYS A N 1
ATOM 782 C CA . LYS A 1 97 ? -5.361 -9.592 41.732 1.00 59.28 97 LYS A CA 1
ATOM 783 C C . LYS A 1 97 ? -4.462 -10.576 42.482 1.00 59.28 97 LYS A C 1
ATOM 785 O O . LYS A 1 97 ? -4.585 -11.777 42.25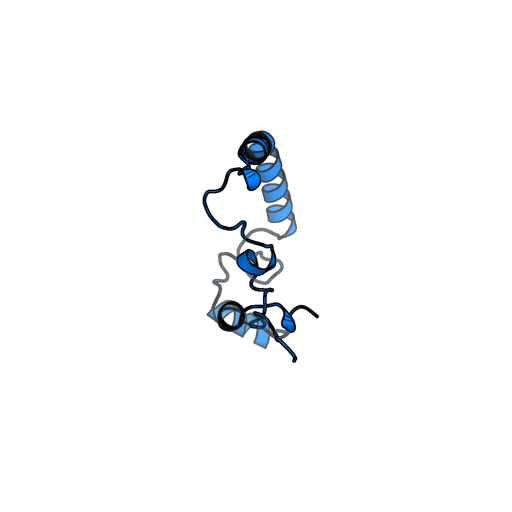2 1.00 59.28 97 LYS A O 1
ATOM 790 N N . LEU A 1 98 ? -3.620 -10.089 43.387 1.00 63.03 98 LEU A N 1
ATOM 791 C CA . LEU A 1 98 ? -2.999 -10.905 44.427 1.00 63.03 98 LEU A CA 1
ATOM 792 C C . LEU A 1 98 ? -3.467 -10.309 45.755 1.00 63.03 98 LEU A C 1
ATOM 794 O O . LEU A 1 98 ? -3.030 -9.220 46.116 1.00 63.03 98 LEU A O 1
ATOM 798 N N . ASP A 1 99 ? -4.424 -10.961 46.411 1.00 56.84 99 ASP A N 1
ATOM 799 C CA . ASP A 1 99 ? -4.755 -10.637 47.798 1.00 56.84 99 ASP A CA 1
ATOM 800 C C . ASP A 1 99 ? -3.701 -11.337 48.666 1.00 56.84 99 ASP A C 1
ATOM 802 O O . ASP A 1 99 ? -3.587 -12.564 48.645 1.00 56.84 99 ASP A O 1
ATOM 806 N N . ILE A 1 100 ? -2.867 -10.541 49.333 1.00 58.81 100 ILE A N 1
ATOM 807 C CA . ILE A 1 100 ? -1.907 -11.001 50.339 1.00 58.81 100 ILE A CA 1
ATOM 808 C C . ILE A 1 100 ? -2.529 -10.659 51.695 1.00 58.81 100 ILE A C 1
ATOM 810 O O . ILE A 1 100 ? -2.933 -9.510 51.886 1.00 58.81 100 ILE A O 1
ATOM 814 N N . ASP A 1 101 ? -2.631 -11.656 52.573 1.00 47.22 101 ASP A N 1
ATOM 815 C CA . ASP A 1 101 ? -2.914 -11.483 54.006 1.00 47.22 101 ASP A CA 1
ATOM 816 C C . ASP A 1 101 ? -1.647 -11.007 54.737 1.00 47.22 101 ASP A C 1
ATOM 818 O O . ASP A 1 101 ? -0.572 -11.608 54.484 1.00 47.22 101 ASP A O 1
#

Secondary structure (DSSP, 8-state):
--GGGS-HHHHHH-----SSHHHHHHHHTTS-GGGSBGGGTSSBPPHHHHHHHHHHHHHHTHHHHHHHHHT---GGG-SSSPPPHHHHHS---S-------

InterPro domains:
  IPR036865 CRAL-TRIO lipid binding domain superfamily [SSF52087] (2-72)

Radius of gyration: 21.81 Å; chains: 1; bounding box: 42×33×68 Å